Protein AF-Q73JW4-F1 (afdb_monomer_lite)

Structure (mmCIF, N/CA/C/O backbone):
data_AF-Q73JW4-F1
#
_entry.id   AF-Q73JW4-F1
#
loop_
_atom_site.group_PDB
_atom_site.id
_atom_site.type_symbol
_atom_site.label_atom_id
_atom_site.label_alt_id
_atom_site.label_comp_id
_atom_site.label_asym_id
_atom_site.label_entity_id
_atom_site.label_seq_id
_atom_site.pdbx_PDB_ins_code
_atom_site.Cartn_x
_atom_site.Cartn_y
_atom_site.Cartn_z
_atom_site.occupancy
_atom_site.B_iso_or_equiv
_atom_site.auth_seq_id
_atom_site.auth_comp_id
_atom_site.auth_asym_id
_atom_site.auth_atom_id
_atom_site.pdbx_PDB_model_num
ATOM 1 N N . MET A 1 1 ? 1.382 -21.531 -11.811 1.00 65.25 1 MET A N 1
ATOM 2 C CA . MET A 1 1 ? 2.720 -21.004 -11.420 1.00 65.25 1 MET A CA 1
ATOM 3 C C . MET A 1 1 ? 3.300 -19.898 -12.314 1.00 65.25 1 MET A C 1
ATOM 5 O O . MET A 1 1 ? 3.806 -18.929 -11.761 1.00 65.25 1 MET A O 1
ATOM 9 N N . LYS A 1 2 ? 3.251 -19.972 -13.660 1.00 79.62 2 LYS A N 1
ATOM 10 C CA . LYS A 1 2 ? 3.907 -18.971 -14.545 1.00 79.62 2 LYS A CA 1
ATOM 11 C C . LYS A 1 2 ? 3.471 -17.509 -14.294 1.00 79.62 2 LYS A C 1
ATOM 13 O O . LYS A 1 2 ? 4.314 -16.618 -14.286 1.00 79.62 2 LYS A O 1
ATOM 18 N N . ARG A 1 3 ? 2.178 -17.269 -14.026 1.00 77.44 3 ARG A N 1
ATOM 19 C CA . ARG A 1 3 ? 1.625 -15.928 -13.728 1.00 77.44 3 ARG A CA 1
ATOM 20 C C . ARG A 1 3 ? 2.132 -15.354 -12.398 1.00 77.44 3 ARG A C 1
ATOM 22 O O . ARG A 1 3 ? 2.550 -14.205 -12.356 1.00 77.44 3 ARG A O 1
ATOM 29 N N . LEU A 1 4 ? 2.188 -16.181 -11.352 1.00 79.19 4 LEU A N 1
ATOM 30 C CA . LEU A 1 4 ? 2.693 -15.792 -10.032 1.00 79.19 4 LEU A CA 1
ATOM 31 C C . LEU A 1 4 ? 4.180 -15.404 -10.093 1.00 79.19 4 LEU A C 1
ATOM 33 O O . LEU A 1 4 ? 4.586 -14.366 -9.583 1.00 79.19 4 LEU A O 1
ATOM 37 N N . LYS A 1 5 ? 4.989 -16.181 -10.825 1.00 85.88 5 LYS A N 1
ATOM 38 C CA . LYS A 1 5 ? 6.402 -15.854 -11.070 1.00 85.88 5 LYS A CA 1
ATOM 39 C C . LYS A 1 5 ? 6.564 -14.511 -11.793 1.00 85.88 5 LYS A C 1
ATOM 41 O O . LYS A 1 5 ? 7.492 -13.766 -11.491 1.00 85.88 5 LYS A O 1
ATOM 46 N N . ARG A 1 6 ? 5.672 -14.191 -12.738 1.00 81.44 6 ARG A N 1
ATOM 47 C CA . ARG A 1 6 ? 5.666 -12.899 -13.444 1.00 81.44 6 ARG A CA 1
ATOM 48 C C . ARG A 1 6 ? 5.326 -11.743 -12.501 1.00 81.44 6 ARG A C 1
ATOM 50 O O . ARG A 1 6 ? 6.005 -10.726 -12.564 1.00 81.44 6 ARG A O 1
ATOM 57 N N . PHE A 1 7 ? 4.354 -11.930 -11.609 1.00 84.50 7 PHE A N 1
ATOM 58 C CA . PHE A 1 7 ? 4.008 -10.947 -10.579 1.00 84.50 7 PHE A CA 1
ATOM 59 C C . PHE A 1 7 ? 5.207 -10.625 -9.678 1.00 84.50 7 PHE A C 1
ATOM 61 O O . PHE A 1 7 ? 5.608 -9.468 -9.593 1.00 84.50 7 PHE A O 1
ATOM 68 N N . PHE A 1 8 ? 5.851 -11.643 -9.096 1.00 87.12 8 PHE A N 1
ATOM 69 C CA . PHE A 1 8 ? 7.025 -11.432 -8.242 1.00 87.12 8 PHE A CA 1
ATOM 70 C C . PHE A 1 8 ? 8.195 -10.800 -8.995 1.00 87.12 8 PHE A C 1
ATOM 72 O O . PHE A 1 8 ? 8.850 -9.908 -8.470 1.00 87.12 8 PHE A O 1
ATOM 79 N N . ARG A 1 9 ? 8.439 -11.194 -10.251 1.00 87.75 9 ARG A N 1
ATOM 80 C CA . ARG A 1 9 ? 9.449 -10.526 -11.089 1.00 87.75 9 ARG A CA 1
ATOM 81 C C . ARG A 1 9 ? 9.162 -9.038 -11.254 1.00 87.75 9 ARG A C 1
ATOM 83 O O . ARG A 1 9 ? 10.097 -8.249 -11.204 1.00 87.75 9 ARG A O 1
ATOM 90 N N . MET A 1 10 ? 7.897 -8.667 -11.439 1.00 86.75 10 MET A N 1
ATOM 91 C CA . MET A 1 10 ? 7.497 -7.267 -11.546 1.00 86.75 10 MET A CA 1
ATOM 92 C C . MET A 1 10 ? 7.707 -6.540 -10.216 1.00 86.75 10 MET A C 1
ATOM 94 O O . MET A 1 10 ? 8.328 -5.486 -10.200 1.00 86.75 10 MET A O 1
ATOM 98 N N . PHE A 1 11 ? 7.301 -7.148 -9.098 1.00 88.19 11 PHE A N 1
ATOM 99 C CA . PHE A 1 11 ? 7.536 -6.620 -7.752 1.00 88.19 11 PHE A CA 1
ATOM 100 C C . PHE A 1 11 ? 9.023 -6.337 -7.487 1.00 88.19 11 PHE A C 1
ATOM 102 O O . PHE A 1 11 ? 9.395 -5.219 -7.139 1.00 88.19 11 PHE A O 1
ATOM 109 N N . PHE A 1 12 ? 9.891 -7.329 -7.714 1.00 90.06 12 PHE A N 1
ATOM 110 C CA . PHE A 1 12 ? 11.336 -7.170 -7.538 1.00 90.06 12 PHE A CA 1
ATOM 111 C C . PHE A 1 12 ? 11.938 -6.168 -8.520 1.00 90.06 12 PHE A C 1
ATOM 113 O O . PHE A 1 12 ? 12.909 -5.498 -8.185 1.00 90.06 12 PHE A O 1
ATOM 120 N N . TYR A 1 13 ? 11.373 -6.045 -9.723 1.00 89.62 13 TYR A N 1
ATOM 121 C CA . TYR A 1 13 ? 11.794 -5.027 -10.675 1.00 89.62 13 TYR A CA 1
ATOM 122 C C . TYR A 1 13 ? 11.530 -3.615 -10.138 1.00 89.62 13 TYR A C 1
ATOM 124 O O . TYR A 1 13 ? 12.447 -2.799 -10.139 1.00 89.62 13 TYR A O 1
ATOM 132 N N . PHE A 1 14 ? 10.332 -3.344 -9.613 1.00 88.25 14 PHE A N 1
ATOM 133 C CA . PHE A 1 14 ? 10.011 -2.051 -8.999 1.00 88.25 14 PHE A CA 1
ATOM 134 C C . PHE A 1 14 ? 10.977 -1.693 -7.867 1.00 88.25 14 PHE A C 1
ATOM 136 O O . PHE A 1 14 ? 11.577 -0.619 -7.891 1.00 88.25 14 PHE A O 1
ATOM 143 N N . GLU A 1 15 ? 11.199 -2.625 -6.939 1.00 89.56 15 GLU A N 1
ATOM 144 C CA . GLU A 1 15 ? 12.111 -2.432 -5.804 1.00 89.56 15 GLU A CA 1
ATOM 145 C C . GLU A 1 15 ? 13.587 -2.318 -6.216 1.00 89.56 15 GLU A C 1
ATOM 147 O O . GLU A 1 15 ? 14.367 -1.648 -5.539 1.00 89.56 15 GLU A O 1
ATOM 152 N N . LYS A 1 16 ? 13.985 -2.928 -7.339 1.00 92.00 16 LYS A N 1
ATOM 153 C CA . LYS A 1 16 ? 15.340 -2.794 -7.886 1.00 92.00 16 LYS A CA 1
ATOM 154 C C . LYS A 1 16 ? 15.588 -1.403 -8.473 1.00 92.00 16 LYS A C 1
ATOM 156 O O . LYS A 1 16 ? 16.674 -0.861 -8.293 1.00 92.00 16 LYS A O 1
ATOM 161 N N . ILE A 1 17 ? 14.615 -0.850 -9.198 1.00 89.69 17 ILE A N 1
ATOM 162 C CA . ILE A 1 17 ? 14.734 0.470 -9.837 1.00 89.69 17 ILE A CA 1
ATOM 163 C C . ILE A 1 17 ? 14.639 1.587 -8.797 1.00 89.69 17 ILE A C 1
ATOM 165 O O . ILE A 1 17 ? 15.454 2.513 -8.784 1.00 89.69 17 ILE A O 1
ATOM 169 N N . GLU A 1 18 ? 13.638 1.502 -7.926 1.00 90.81 18 GLU A N 1
ATOM 170 C CA . GLU A 1 18 ? 13.395 2.466 -6.863 1.00 90.81 18 GLU A CA 1
ATOM 171 C C . GLU A 1 18 ? 13.048 1.722 -5.574 1.00 90.81 18 GLU A C 1
ATOM 173 O O . GLU A 1 18 ? 11.937 1.209 -5.400 1.00 90.81 18 GLU A O 1
ATOM 178 N N . LYS A 1 19 ? 14.018 1.683 -4.659 1.00 90.06 19 LYS A N 1
ATOM 179 C CA . LYS A 1 19 ? 13.877 1.017 -3.366 1.00 90.06 19 LYS A CA 1
ATOM 180 C C . LYS A 1 19 ? 12.781 1.683 -2.536 1.00 90.06 19 LYS A C 1
ATOM 182 O O . LYS A 1 19 ? 12.766 2.902 -2.384 1.00 90.06 19 LYS A O 1
ATOM 187 N N . GLY A 1 20 ? 11.899 0.873 -1.963 1.00 85.00 20 GLY A N 1
ATOM 188 C CA . GLY A 1 20 ? 10.797 1.326 -1.117 1.00 85.00 20 GLY A CA 1
ATOM 189 C C . GLY A 1 20 ? 9.579 1.828 -1.890 1.00 85.00 20 GLY A C 1
ATOM 190 O O . GLY A 1 20 ? 8.613 2.274 -1.267 1.00 85.00 20 GLY A O 1
ATOM 191 N N . SER A 1 21 ? 9.589 1.752 -3.222 1.00 86.25 21 SER A N 1
ATOM 192 C CA . SER A 1 21 ? 8.486 2.219 -4.059 1.00 86.25 21 SER A CA 1
ATOM 193 C C . SER A 1 21 ? 7.220 1.370 -3.875 1.00 86.25 21 SER A C 1
ATOM 195 O O . SER A 1 21 ? 6.137 1.930 -3.675 1.00 86.25 21 SER A O 1
ATOM 197 N N . MET A 1 22 ? 7.336 0.036 -3.856 1.00 89.75 22 MET A N 1
ATOM 198 C CA . MET A 1 22 ? 6.205 -0.868 -3.603 1.00 89.75 22 MET A CA 1
ATOM 199 C C . MET A 1 22 ? 5.810 -0.845 -2.135 1.00 89.75 22 MET A C 1
ATOM 201 O O . MET A 1 22 ? 4.622 -0.761 -1.819 1.00 89.75 22 MET A O 1
ATOM 205 N N . TRP A 1 23 ? 6.795 -0.860 -1.238 1.00 90.38 23 TRP A N 1
ATOM 206 C CA . TRP A 1 23 ? 6.542 -0.819 0.201 1.00 90.38 23 TRP A CA 1
ATOM 207 C C . TRP A 1 23 ? 5.774 0.429 0.627 1.00 90.38 23 TRP A C 1
ATOM 209 O O . TRP A 1 23 ? 4.817 0.314 1.386 1.00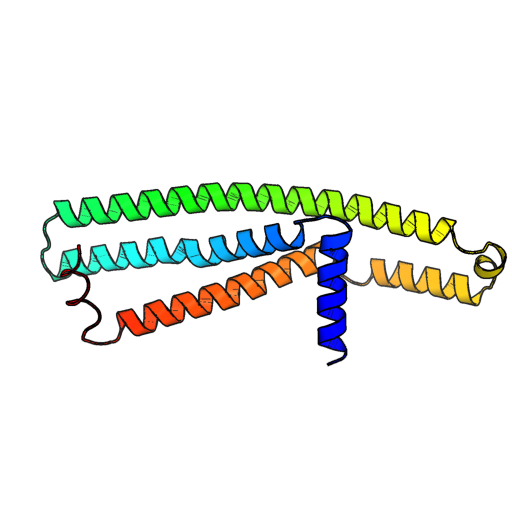 90.38 23 TRP A O 1
ATOM 219 N N . SER A 1 24 ? 6.116 1.603 0.090 1.00 90.69 24 SER A N 1
ATOM 220 C CA . SER A 1 24 ? 5.385 2.843 0.386 1.00 90.69 24 SER A CA 1
ATOM 221 C C . SER A 1 24 ? 3.911 2.745 -0.020 1.00 90.69 24 SER A C 1
ATOM 223 O O . SER A 1 24 ? 3.041 3.166 0.738 1.00 90.69 24 SER A O 1
ATOM 225 N N . SER A 1 25 ? 3.619 2.129 -1.174 1.00 91.81 25 SER A N 1
ATOM 226 C CA . SER A 1 25 ? 2.239 1.883 -1.614 1.00 91.81 25 SER A CA 1
ATOM 227 C C . SER A 1 25 ? 1.505 0.912 -0.688 1.00 91.81 25 SER A C 1
ATOM 229 O O . SER A 1 25 ? 0.357 1.153 -0.319 1.00 91.81 25 SER A O 1
ATOM 231 N N . ILE A 1 26 ? 2.167 -0.178 -0.289 1.00 93.81 26 ILE A N 1
ATOM 232 C CA . ILE A 1 26 ? 1.597 -1.196 0.599 1.00 93.81 26 ILE A CA 1
ATOM 233 C C . ILE A 1 26 ? 1.282 -0.599 1.971 1.00 93.81 26 ILE A C 1
ATOM 235 O O . ILE A 1 26 ? 0.144 -0.694 2.418 1.00 93.81 26 ILE A O 1
ATOM 239 N N . PHE A 1 27 ? 2.245 0.062 2.618 1.00 93.50 27 PHE A N 1
ATOM 240 C CA . PHE A 1 27 ? 2.039 0.644 3.945 1.00 93.50 27 PHE A CA 1
ATOM 241 C C . PHE A 1 27 ? 0.960 1.725 3.943 1.00 93.50 27 PHE A C 1
ATOM 243 O O . PHE A 1 27 ? 0.126 1.739 4.844 1.00 93.50 27 PHE A O 1
ATOM 250 N N . PHE A 1 28 ? 0.927 2.577 2.913 1.00 94.25 28 PHE A N 1
ATOM 251 C CA . PHE A 1 28 ? -0.146 3.555 2.742 1.00 94.25 28 PHE A CA 1
ATOM 252 C C . PHE A 1 28 ? -1.524 2.876 2.721 1.00 94.25 28 PHE A C 1
ATOM 254 O O . PHE A 1 28 ? -2.381 3.195 3.540 1.00 94.25 28 PHE A O 1
ATOM 261 N N . ASN A 1 29 ? -1.720 1.880 1.849 1.00 94.25 29 ASN A N 1
ATOM 262 C CA . ASN A 1 29 ? -3.011 1.198 1.725 1.00 94.25 29 ASN A CA 1
ATOM 263 C C . ASN A 1 29 ? -3.381 0.372 2.972 1.00 94.25 29 ASN A C 1
ATOM 265 O O . ASN A 1 29 ? -4.565 0.211 3.256 1.00 94.25 29 ASN A O 1
ATOM 269 N N . ILE A 1 30 ? -2.404 -0.141 3.728 1.00 93.69 30 ILE A N 1
ATOM 270 C CA . ILE A 1 30 ? -2.657 -0.813 5.013 1.00 93.69 30 ILE A CA 1
ATOM 271 C C . ILE A 1 30 ? -3.209 0.182 6.037 1.00 93.69 30 ILE A C 1
ATOM 273 O O . ILE A 1 30 ? -4.217 -0.101 6.680 1.00 93.69 30 ILE A O 1
ATOM 277 N N . ILE A 1 31 ? -2.586 1.355 6.180 1.00 93.00 31 ILE A N 1
ATOM 278 C CA . ILE A 1 31 ? -3.056 2.378 7.125 1.00 93.00 31 ILE A CA 1
ATOM 279 C C . ILE A 1 31 ? -4.434 2.899 6.718 1.00 93.00 31 ILE A C 1
ATOM 281 O O . ILE A 1 31 ? -5.308 3.029 7.574 1.00 93.00 31 ILE A O 1
ATOM 285 N N . GLU A 1 32 ? -4.658 3.134 5.424 1.00 91.69 32 GLU A N 1
ATOM 286 C CA . GLU A 1 32 ? -5.969 3.529 4.896 1.00 91.69 32 GLU A CA 1
ATOM 287 C C . GLU A 1 32 ? -7.060 2.493 5.198 1.00 91.69 32 GLU A C 1
ATOM 289 O O . GLU A 1 32 ? -8.192 2.875 5.483 1.00 91.69 32 GLU A O 1
ATOM 294 N N . ALA A 1 33 ? -6.726 1.198 5.190 1.00 91.00 33 ALA A N 1
ATOM 295 C CA . ALA A 1 33 ? -7.663 0.130 5.526 1.00 91.00 33 ALA A CA 1
ATOM 296 C C . ALA A 1 33 ? -7.940 0.021 7.037 1.00 91.00 33 ALA A C 1
ATOM 298 O O . ALA A 1 33 ? -9.050 -0.326 7.434 1.00 91.00 33 ALA A O 1
ATOM 299 N N . ILE A 1 34 ? -6.952 0.327 7.886 1.00 88.81 34 ILE A N 1
ATOM 300 C CA . ILE A 1 34 ? -7.075 0.233 9.350 1.00 88.81 34 ILE A CA 1
ATOM 301 C C . ILE A 1 34 ? -7.767 1.463 9.941 1.00 88.81 34 ILE A C 1
ATOM 303 O O . ILE A 1 34 ? -8.572 1.335 10.860 1.00 88.81 34 ILE A O 1
ATOM 307 N N . ARG A 1 35 ? -7.483 2.663 9.428 1.00 89.31 35 ARG A N 1
ATOM 308 C CA . ARG A 1 35 ? -7.959 3.934 9.996 1.00 89.31 35 ARG A CA 1
ATOM 309 C C . ARG A 1 35 ? -9.484 3.994 10.240 1.00 89.31 35 ARG A C 1
ATOM 311 O O . ARG A 1 35 ? -9.869 4.481 11.304 1.00 89.31 35 ARG A O 1
ATOM 318 N N . PRO A 1 36 ? -10.366 3.503 9.344 1.00 87.75 36 PRO A N 1
ATOM 319 C CA . PRO A 1 36 ? -11.813 3.492 9.582 1.00 87.75 36 PRO A CA 1
ATOM 320 C C . PRO A 1 36 ? -12.242 2.681 10.813 1.00 87.75 36 PRO A C 1
ATOM 322 O O . PRO A 1 36 ? -13.272 2.982 11.413 1.00 87.75 36 PRO A O 1
ATOM 325 N N . LEU A 1 37 ? -11.448 1.691 11.233 1.00 84.56 37 LEU A N 1
ATOM 326 C CA . LEU A 1 37 ? -11.751 0.863 12.403 1.00 84.56 37 LEU A CA 1
ATOM 327 C C . LEU A 1 37 ? -11.732 1.673 13.703 1.00 84.56 37 LEU A C 1
ATOM 329 O O . LEU A 1 37 ? -12.512 1.380 14.605 1.00 84.56 37 LEU A O 1
ATOM 333 N N . CYS A 1 38 ? -10.908 2.723 13.791 1.00 84.00 38 CYS A N 1
ATOM 334 C CA . CYS A 1 38 ? -10.914 3.628 14.942 1.00 84.00 38 CYS A CA 1
ATOM 335 C C . CYS A 1 38 ? -12.275 4.319 15.104 1.00 84.00 38 CYS A C 1
ATOM 337 O O . CYS A 1 38 ? -12.778 4.430 16.218 1.00 84.00 38 CYS A O 1
ATOM 339 N N . LEU A 1 39 ? -12.888 4.746 13.993 1.00 84.00 39 LEU A N 1
ATOM 340 C CA . LEU A 1 39 ? -14.208 5.380 14.015 1.00 84.00 39 LEU A CA 1
ATOM 341 C C . LEU A 1 39 ? -15.304 4.370 14.363 1.00 84.00 39 LEU A C 1
ATOM 343 O O . LEU A 1 39 ? -16.172 4.680 15.172 1.00 84.00 39 LEU A O 1
ATOM 347 N N . LEU A 1 40 ? -15.228 3.151 13.822 1.00 83.44 40 LEU A N 1
ATOM 348 C CA . LEU A 1 40 ? -16.164 2.076 14.169 1.00 83.44 40 LEU A CA 1
ATOM 349 C C . LEU A 1 40 ? -16.113 1.737 15.666 1.00 83.44 40 LEU A C 1
ATOM 351 O O . LEU A 1 40 ? -17.154 1.591 16.305 1.00 83.44 40 LEU A O 1
ATOM 355 N N . TYR A 1 41 ? -14.913 1.663 16.246 1.00 81.69 41 TYR A N 1
ATOM 356 C CA . TYR A 1 41 ? -14.747 1.408 17.677 1.00 81.69 41 TYR A CA 1
ATOM 357 C C . TYR A 1 41 ? -15.239 2.579 18.541 1.00 81.69 41 TYR A C 1
ATOM 359 O O . TYR A 1 41 ? -15.778 2.372 19.624 1.00 81.69 41 TYR A O 1
ATOM 367 N N . LEU A 1 42 ? -15.113 3.813 18.052 1.00 82.75 42 LEU A N 1
ATOM 368 C CA . LEU A 1 42 ? -15.659 4.992 18.721 1.00 82.75 42 LEU A CA 1
ATOM 369 C C . LEU A 1 42 ? -17.196 4.975 18.728 1.00 82.75 42 LEU A C 1
ATOM 371 O O . LEU A 1 42 ? -17.796 5.206 19.775 1.00 82.75 42 LEU A O 1
ATOM 375 N N . SER A 1 43 ? -17.841 4.630 17.607 1.00 82.38 43 SER A N 1
ATOM 376 C CA . SER A 1 43 ? -19.305 4.473 17.547 1.00 82.38 43 SER A CA 1
ATOM 377 C C . SER A 1 43 ? -19.814 3.437 18.549 1.00 82.38 43 SER A C 1
ATOM 379 O O . SER A 1 43 ? -20.814 3.663 19.223 1.00 82.38 43 SER A O 1
ATOM 381 N N . LYS A 1 44 ? -19.094 2.326 18.680 1.00 79.94 44 LYS A N 1
ATOM 382 C CA . LYS A 1 44 ? -19.379 1.252 19.631 1.00 79.94 44 LYS A CA 1
ATOM 383 C C . LYS A 1 44 ? -19.362 1.736 21.089 1.00 79.94 44 LYS A C 1
ATOM 385 O O . LYS A 1 44 ? -20.346 1.536 21.793 1.00 79.94 44 LYS A O 1
ATOM 390 N N . ILE A 1 45 ? -18.299 2.427 21.513 1.00 79.12 45 ILE A N 1
ATOM 391 C CA . ILE A 1 45 ? -18.190 2.975 22.880 1.00 79.12 45 ILE A CA 1
ATOM 392 C C . ILE A 1 45 ? -19.370 3.893 23.200 1.00 79.12 45 ILE A C 1
ATOM 394 O O . ILE A 1 45 ? -19.916 3.836 24.296 1.00 79.12 45 ILE A O 1
ATOM 398 N N . ILE A 1 46 ? -19.776 4.734 22.245 1.00 81.06 46 ILE A N 1
ATOM 399 C CA . ILE A 1 46 ? -20.907 5.649 22.434 1.00 81.06 46 ILE A CA 1
ATOM 400 C C . ILE A 1 46 ? -22.218 4.871 22.607 1.00 81.06 46 ILE A C 1
ATOM 402 O O . ILE A 1 46 ? -23.004 5.203 23.489 1.00 81.06 46 ILE A O 1
ATOM 406 N N . ILE A 1 47 ? -22.458 3.838 21.791 1.00 80.69 47 ILE A N 1
ATOM 407 C CA . ILE A 1 47 ? -23.664 3.002 21.897 1.00 80.69 47 ILE A CA 1
ATOM 408 C C . ILE A 1 47 ? -23.710 2.311 23.261 1.00 80.69 47 ILE A C 1
ATOM 410 O O . ILE A 1 47 ? -24.722 2.404 23.954 1.00 80.69 47 ILE A O 1
ATOM 414 N N . GLU A 1 48 ? -22.610 1.678 23.670 1.00 78.38 48 GLU A N 1
ATOM 415 C CA . GLU A 1 48 ? -22.501 1.022 24.975 1.00 78.38 48 GLU A CA 1
ATOM 416 C C . GLU A 1 48 ? -22.761 1.997 26.110 1.00 78.38 48 GLU A C 1
ATOM 418 O O . GLU A 1 48 ? -23.598 1.717 26.963 1.00 78.38 48 GLU A O 1
ATOM 423 N N . ALA A 1 49 ? -22.136 3.171 26.060 1.00 80.81 49 ALA A N 1
ATOM 424 C CA . ALA A 1 49 ? -22.302 4.204 27.066 1.00 80.81 49 ALA A CA 1
ATOM 425 C C . ALA A 1 49 ? -23.757 4.644 27.255 1.00 80.81 49 ALA A C 1
ATOM 427 O O . AL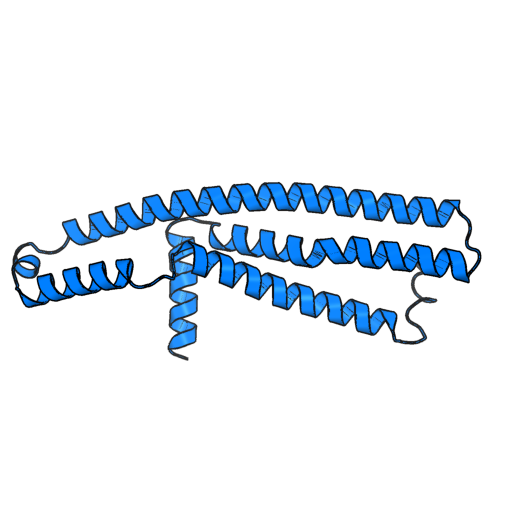A A 1 49 ? -24.216 4.827 28.385 1.00 80.81 49 ALA A O 1
ATOM 428 N N . VAL A 1 50 ? -24.491 4.789 26.147 1.00 78.00 50 VAL A N 1
ATOM 429 C CA . VAL A 1 5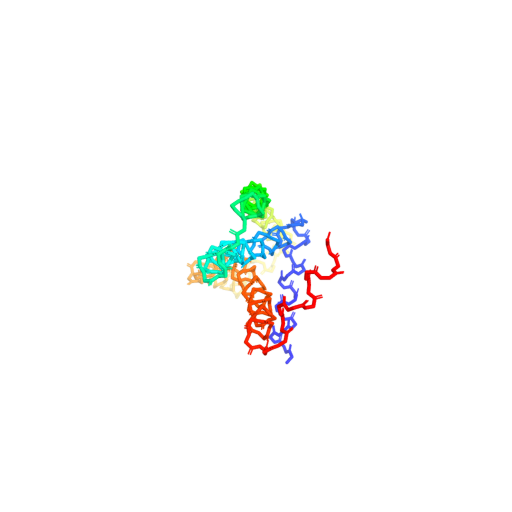0 ? -25.920 5.124 26.160 1.00 78.00 50 VAL A CA 1
ATOM 430 C C . VAL A 1 50 ? -26.744 3.969 26.731 1.00 78.00 50 VAL A C 1
ATOM 432 O O . VAL A 1 50 ? -27.666 4.208 27.508 1.00 78.00 50 VAL A O 1
ATOM 435 N N . THR A 1 51 ? -26.417 2.723 26.381 1.00 80.00 51 THR A N 1
ATOM 436 C CA . THR A 1 51 ? -27.167 1.546 26.850 1.00 80.00 51 THR A CA 1
ATOM 437 C C . THR A 1 51 ? -26.904 1.174 28.310 1.00 80.00 51 THR A C 1
ATOM 439 O O . THR A 1 51 ? -27.831 0.734 28.985 1.00 80.00 51 THR A O 1
ATOM 442 N N . SER A 1 52 ? -25.679 1.348 28.814 1.00 78.00 52 SER A N 1
ATOM 443 C CA . SER A 1 52 ? -25.267 0.921 30.160 1.00 78.00 52 SER A CA 1
ATOM 444 C C . SER A 1 52 ? -25.257 2.045 31.200 1.00 78.00 52 SER A C 1
ATOM 446 O O . SER A 1 52 ? -24.919 1.789 32.352 1.00 78.00 52 SER A O 1
ATOM 448 N N . GLN A 1 53 ? -25.628 3.275 30.817 1.00 77.50 53 GLN A N 1
ATOM 449 C CA . GLN A 1 53 ? -25.536 4.475 31.666 1.00 77.50 53 GLN A CA 1
ATOM 450 C C . GLN A 1 53 ? -24.131 4.677 32.261 1.00 77.50 53 GLN A C 1
ATOM 452 O O . GLN A 1 53 ? -23.970 5.048 33.424 1.00 77.50 53 GLN A O 1
ATOM 457 N N . SER A 1 54 ? -23.097 4.419 31.459 1.00 74.12 54 SER A N 1
ATOM 458 C CA . SER A 1 54 ? -21.703 4.533 31.893 1.00 74.12 54 SER A CA 1
ATOM 459 C C . SER A 1 54 ? -21.331 5.956 32.331 1.00 74.12 54 SER A C 1
ATOM 461 O O . SER A 1 54 ? -21.882 6.940 31.826 1.00 74.12 54 SER A O 1
ATOM 463 N N . LEU A 1 55 ? -20.316 6.074 33.189 1.00 78.12 55 LEU A N 1
ATOM 464 C CA . LEU A 1 55 ? -19.762 7.358 33.615 1.00 78.12 55 LEU A CA 1
ATOM 465 C C . LEU A 1 55 ? -19.196 8.150 32.426 1.00 78.12 55 LEU A C 1
ATOM 467 O O . LEU A 1 55 ? -18.310 7.693 31.704 1.00 78.12 55 LEU A O 1
ATOM 471 N N . LEU A 1 56 ? -19.657 9.396 32.271 1.00 78.31 56 LEU A N 1
ATOM 472 C CA . LEU A 1 56 ? -19.254 10.299 31.185 1.00 78.31 56 LEU A CA 1
ATOM 473 C C . LEU A 1 56 ? -17.725 10.471 31.074 1.00 78.31 56 LEU A C 1
ATOM 475 O O . LEU A 1 56 ? -17.192 10.616 29.974 1.00 78.31 56 LEU A O 1
ATOM 479 N N . SER A 1 57 ? -17.011 10.446 32.203 1.00 79.94 57 SER A N 1
ATOM 480 C CA . SER A 1 57 ? -15.552 10.597 32.264 1.00 79.94 57 SER A CA 1
ATOM 481 C C . SER A 1 57 ? -14.799 9.468 31.549 1.00 79.94 57 SER A C 1
ATOM 483 O O . SER A 1 57 ? -13.812 9.731 30.857 1.00 79.94 57 SER A O 1
ATOM 485 N N . GLU A 1 58 ? -15.263 8.224 31.669 1.00 78.31 58 GLU A N 1
ATOM 486 C CA . GLU A 1 58 ? -14.641 7.047 31.045 1.00 78.31 58 GLU A CA 1
ATOM 487 C C . GLU A 1 58 ? -14.856 7.039 29.529 1.00 78.31 58 GLU A C 1
ATOM 489 O O . GLU A 1 58 ? -13.930 6.778 28.748 1.00 78.31 58 GLU A O 1
ATOM 494 N N . VAL A 1 59 ? -16.062 7.423 29.109 1.00 82.81 59 VAL A N 1
ATOM 495 C CA . VAL A 1 59 ? -16.432 7.590 27.700 1.00 82.81 59 VAL A CA 1
ATOM 496 C C . VAL A 1 59 ? -15.577 8.675 27.056 1.00 82.81 59 VAL A C 1
ATOM 498 O O . VAL A 1 59 ? -14.992 8.453 25.993 1.00 82.81 59 VAL A O 1
ATOM 501 N N . LEU A 1 60 ? -15.437 9.829 27.717 1.00 83.69 60 LEU A N 1
ATOM 502 C CA . LEU A 1 60 ? -14.607 10.937 27.240 1.00 83.69 60 LEU A CA 1
ATOM 503 C C . LEU A 1 60 ? -13.139 10.533 27.098 1.00 83.69 60 LEU A C 1
ATOM 505 O O . LEU A 1 60 ? -12.532 10.815 26.064 1.00 83.69 60 LEU A O 1
ATOM 509 N N . ARG A 1 61 ? -12.570 9.836 28.090 1.00 84.38 61 ARG A N 1
ATOM 510 C CA . ARG A 1 61 ? -11.179 9.363 28.032 1.00 84.38 61 ARG A CA 1
ATOM 511 C C . ARG A 1 61 ? -10.954 8.435 26.839 1.00 84.38 61 ARG A C 1
ATOM 513 O O . ARG A 1 61 ? -10.010 8.638 26.077 1.00 84.38 61 ARG A O 1
ATOM 520 N N . SER A 1 62 ? -11.830 7.452 26.654 1.00 81.81 62 SER A N 1
ATOM 521 C CA . SER A 1 62 ? -11.703 6.474 25.569 1.00 81.81 62 SER A CA 1
ATOM 522 C C . SER A 1 62 ? -11.888 7.122 24.194 1.00 81.81 62 SER A C 1
ATOM 524 O O . SER A 1 62 ? -11.129 6.846 23.262 1.00 81.81 62 SER A O 1
ATOM 526 N N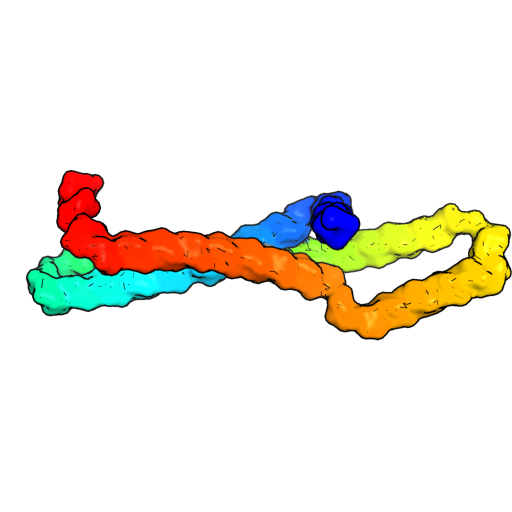 . THR A 1 63 ? -12.836 8.056 24.089 1.00 86.50 63 THR A N 1
ATOM 527 C CA . THR A 1 63 ? -13.084 8.843 22.873 1.00 86.50 63 THR A CA 1
ATOM 528 C C . THR A 1 63 ? -11.865 9.683 22.502 1.00 86.50 63 THR A C 1
ATOM 530 O O . THR A 1 63 ? -11.439 9.659 21.348 1.00 86.50 63 THR A O 1
ATOM 533 N N . LEU A 1 64 ? -11.259 10.380 23.470 1.00 88.38 64 LEU A N 1
ATOM 534 C CA . LEU A 1 64 ? -10.055 11.184 23.245 1.00 88.38 64 LEU A CA 1
ATOM 535 C C . LEU A 1 64 ? -8.891 10.331 22.734 1.00 88.38 64 LEU A C 1
ATOM 537 O O . LEU A 1 64 ? -8.268 10.702 21.743 1.00 88.38 64 LEU A O 1
ATOM 541 N N . ILE A 1 65 ? -8.639 9.169 23.346 1.00 88.38 65 ILE A N 1
ATOM 542 C CA . ILE A 1 65 ? -7.565 8.254 22.924 1.00 88.38 65 ILE A CA 1
ATOM 543 C C . ILE A 1 65 ? -7.764 7.802 21.470 1.00 88.38 65 ILE A C 1
ATOM 545 O O . ILE A 1 65 ? -6.832 7.873 20.665 1.00 88.38 65 ILE A O 1
ATOM 549 N N . LEU A 1 66 ? -8.977 7.374 21.109 1.00 88.25 66 LEU A N 1
ATOM 550 C CA . LEU A 1 66 ? -9.297 6.931 19.746 1.00 88.25 66 LEU A CA 1
ATOM 551 C C . LEU A 1 66 ? -9.201 8.062 18.728 1.00 88.25 66 LEU A C 1
ATOM 553 O O . LEU A 1 66 ? -8.711 7.846 17.619 1.00 88.25 66 LEU A O 1
ATOM 557 N N . LEU A 1 67 ? -9.627 9.267 19.102 1.00 89.69 67 LEU A N 1
ATOM 558 C CA . LEU A 1 67 ? -9.534 10.439 18.244 1.00 89.69 67 LEU A CA 1
ATOM 559 C C . LEU A 1 67 ? -8.069 10.825 18.003 1.00 89.69 67 LEU A C 1
ATOM 561 O O . LEU A 1 67 ? -7.673 11.063 16.862 1.00 89.69 67 LEU A O 1
ATOM 565 N N . THR A 1 68 ? -7.235 10.814 19.047 1.00 91.19 68 THR A N 1
ATOM 566 C CA . THR A 1 68 ? -5.788 11.030 18.915 1.00 91.19 68 THR A CA 1
ATOM 567 C C . THR A 1 68 ? -5.152 9.967 18.019 1.00 91.19 68 THR A C 1
ATOM 569 O O . THR A 1 68 ? -4.391 10.312 17.114 1.00 91.19 68 THR A O 1
ATOM 572 N N . ALA A 1 69 ? -5.499 8.690 18.200 1.00 90.81 69 ALA A N 1
ATOM 573 C CA . ALA A 1 69 ? -5.009 7.608 17.348 1.00 90.81 69 ALA A CA 1
ATOM 574 C C . ALA A 1 69 ? -5.425 7.797 15.878 1.00 90.81 69 ALA A C 1
ATOM 576 O O . ALA A 1 69 ? -4.592 7.680 14.979 1.00 90.81 69 ALA A O 1
ATOM 577 N N . PHE A 1 70 ? -6.683 8.165 15.622 1.00 92.44 70 PHE A N 1
ATOM 578 C CA . PHE A 1 70 ? -7.187 8.453 14.278 1.00 92.44 70 PHE A CA 1
ATOM 579 C C . PHE A 1 70 ? -6.436 9.616 13.613 1.00 92.44 70 PHE A C 1
ATOM 581 O O . PHE A 1 70 ? -6.055 9.528 12.440 1.00 92.44 70 PHE A O 1
ATOM 588 N N . MET A 1 71 ? -6.179 10.694 14.358 1.00 93.56 71 MET A N 1
ATOM 589 C CA . MET A 1 71 ? -5.420 11.847 13.867 1.00 93.56 71 MET A CA 1
ATOM 590 C C . MET A 1 71 ? -3.978 11.462 13.522 1.00 93.56 71 MET A C 1
ATOM 592 O O . MET A 1 71 ? -3.494 11.801 12.440 1.00 93.56 71 MET A O 1
ATOM 596 N N . LEU A 1 72 ? -3.310 10.689 14.383 1.00 94.19 72 LEU A N 1
ATOM 597 C CA . LEU A 1 72 ? -1.958 10.187 14.121 1.00 94.19 72 LEU A CA 1
ATOM 598 C C . LEU A 1 72 ? -1.913 9.299 12.873 1.00 94.19 72 LEU A C 1
ATOM 600 O O . LEU A 1 72 ? -1.071 9.516 12.000 1.00 94.19 72 LEU A O 1
ATOM 604 N N . LEU A 1 73 ? -2.844 8.351 12.736 1.00 93.06 73 LEU A N 1
ATOM 605 C CA . LEU A 1 73 ? -2.943 7.500 11.545 1.00 93.06 73 LEU A CA 1
ATOM 606 C C . LEU A 1 73 ? -3.189 8.323 10.274 1.00 93.06 73 LEU A C 1
ATOM 608 O O . LEU A 1 73 ? -2.616 8.019 9.229 1.00 93.06 73 LEU A O 1
ATOM 612 N N . SER A 1 74 ? -3.984 9.392 10.359 1.00 93.38 74 SER A N 1
ATOM 613 C CA . SER A 1 74 ? -4.242 10.297 9.233 1.00 93.38 74 SER A CA 1
ATOM 614 C C . SER A 1 74 ? -2.980 11.041 8.791 1.00 93.38 74 SER A C 1
ATOM 616 O O . SER A 1 74 ? -2.688 11.102 7.595 1.00 93.38 74 SER A O 1
ATOM 618 N N . ILE A 1 75 ? -2.187 11.542 9.743 1.00 95.38 75 ILE A N 1
ATOM 619 C CA . ILE A 1 75 ? -0.907 12.208 9.461 1.00 95.38 75 ILE A CA 1
ATOM 620 C C . ILE A 1 75 ? 0.080 11.224 8.826 1.00 95.38 75 ILE A C 1
ATOM 622 O O . ILE A 1 75 ? 0.686 11.533 7.796 1.00 95.38 75 ILE A O 1
ATOM 626 N N . ILE A 1 76 ? 0.226 10.029 9.405 1.00 94.31 76 ILE A N 1
ATOM 627 C CA . ILE A 1 76 ? 1.136 9.000 8.887 1.00 94.31 76 ILE A CA 1
ATOM 628 C C . ILE A 1 76 ? 0.716 8.586 7.472 1.00 94.31 76 ILE A C 1
ATOM 630 O O . ILE A 1 76 ? 1.571 8.516 6.587 1.00 94.31 76 ILE A O 1
ATOM 634 N N . SER A 1 77 ? -0.583 8.378 7.233 1.00 93.12 77 SER A N 1
ATOM 635 C CA . SER A 1 77 ? -1.104 8.049 5.903 1.00 93.12 77 SER A CA 1
ATOM 636 C C . SER A 1 77 ? -0.737 9.121 4.873 1.00 93.12 77 SER A C 1
ATOM 638 O O . SER A 1 77 ? -0.154 8.802 3.838 1.00 93.12 77 SER A O 1
ATOM 640 N N . GLY A 1 78 ? -0.948 10.403 5.192 1.00 93.31 78 GLY A N 1
ATOM 641 C CA . GLY A 1 78 ? -0.585 11.506 4.297 1.00 93.31 78 GLY A CA 1
ATOM 642 C C . GLY A 1 78 ? 0.920 11.591 4.002 1.00 93.31 78 GLY A C 1
ATOM 643 O O . GLY A 1 78 ? 1.324 11.905 2.879 1.00 93.31 78 GLY A O 1
ATOM 644 N N . ILE A 1 79 ? 1.781 11.274 4.977 1.00 94.56 79 ILE A N 1
ATOM 645 C CA . ILE A 1 79 ? 3.237 11.189 4.758 1.00 94.56 79 ILE A CA 1
ATOM 646 C C . ILE A 1 79 ? 3.571 10.036 3.803 1.00 94.56 79 ILE A C 1
ATOM 648 O O . ILE A 1 79 ? 4.376 10.213 2.882 1.00 94.56 79 ILE A O 1
ATOM 652 N N . LEU A 1 80 ? 2.964 8.864 4.001 1.00 93.19 80 LEU A N 1
ATOM 653 C CA . LEU A 1 80 ? 3.191 7.695 3.151 1.00 93.19 80 LEU A CA 1
ATOM 654 C C . LEU A 1 80 ? 2.659 7.895 1.733 1.00 93.19 80 LEU A C 1
ATOM 656 O O . LEU A 1 80 ? 3.333 7.494 0.786 1.00 93.19 80 LEU A O 1
ATOM 660 N N . GLU A 1 81 ? 1.520 8.565 1.565 1.00 93.00 81 GLU A N 1
ATOM 661 C CA . GLU A 1 81 ? 0.976 8.920 0.254 1.00 93.00 81 GLU A CA 1
ATOM 662 C C . GLU A 1 81 ? 1.960 9.801 -0.524 1.00 93.00 81 GLU A C 1
ATOM 664 O O . GLU A 1 81 ? 2.327 9.491 -1.661 1.00 93.00 81 GLU A O 1
ATOM 669 N N . LYS A 1 82 ? 2.466 10.866 0.112 1.00 93.81 82 LYS A N 1
ATOM 670 C CA . LYS A 1 82 ? 3.461 11.754 -0.506 1.00 93.81 82 LYS A CA 1
ATOM 671 C C . LYS A 1 82 ? 4.745 11.006 -0.861 1.00 93.81 82 LYS A C 1
ATOM 673 O O . LYS A 1 82 ? 5.286 11.211 -1.950 1.00 93.81 82 LYS A O 1
ATOM 678 N N . ARG A 1 83 ? 5.220 10.115 0.017 1.00 92.44 83 ARG A N 1
ATOM 679 C CA . ARG A 1 83 ? 6.383 9.254 -0.261 1.00 92.44 83 ARG A CA 1
ATOM 680 C C . ARG A 1 83 ? 6.124 8.306 -1.427 1.00 92.44 83 ARG A C 1
ATOM 682 O O . ARG A 1 83 ? 6.979 8.182 -2.300 1.00 92.44 83 ARG A O 1
ATOM 689 N N . PHE A 1 84 ? 4.952 7.683 -1.487 1.00 91.25 84 PHE A N 1
ATOM 690 C CA . PHE A 1 84 ? 4.566 6.815 -2.594 1.00 91.25 84 PHE A CA 1
ATOM 691 C C . PHE A 1 84 ? 4.566 7.578 -3.924 1.00 91.25 84 PHE A C 1
ATOM 693 O O . PHE A 1 84 ? 5.202 7.129 -4.877 1.00 91.25 84 PHE A O 1
ATOM 700 N N . MET A 1 85 ? 3.946 8.760 -3.981 1.00 91.00 85 MET A N 1
ATOM 701 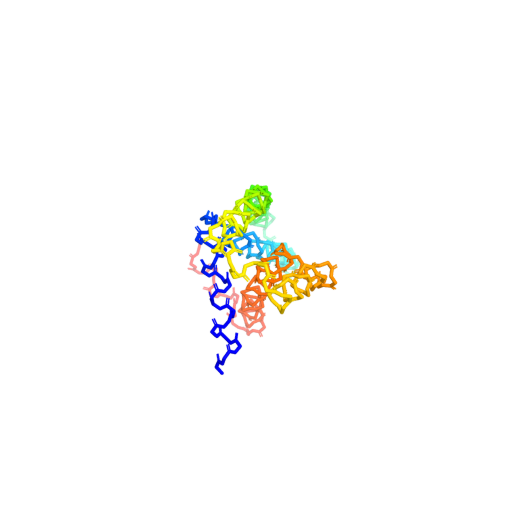C CA . MET A 1 85 ? 3.930 9.592 -5.191 1.00 91.00 85 MET A CA 1
ATOM 702 C C . MET A 1 85 ? 5.335 10.039 -5.609 1.00 91.00 85 MET A C 1
ATOM 704 O O . MET A 1 85 ? 5.664 10.038 -6.799 1.00 91.00 85 MET A O 1
ATOM 708 N N . TYR A 1 86 ? 6.189 10.377 -4.641 1.00 93.19 86 TYR A N 1
ATOM 709 C CA . TYR A 1 86 ? 7.592 10.699 -4.891 1.00 93.19 86 TYR A CA 1
ATOM 710 C C . TYR A 1 86 ? 8.343 9.514 -5.516 1.00 93.19 86 TYR A C 1
ATOM 712 O O . TYR A 1 86 ? 8.923 9.656 -6.597 1.00 93.19 86 TYR A O 1
ATOM 720 N N . HIS A 1 87 ? 8.283 8.335 -4.892 1.00 90.81 87 HIS A N 1
ATOM 721 C CA . HIS A 1 87 ? 8.952 7.138 -5.400 1.00 90.81 87 HIS A CA 1
ATOM 722 C C . HIS A 1 87 ? 8.392 6.695 -6.752 1.00 90.81 87 HIS A C 1
ATOM 724 O O . HIS A 1 87 ? 9.160 6.297 -7.622 1.00 90.81 87 HIS A O 1
ATOM 730 N N . LEU A 1 88 ? 7.086 6.831 -6.986 1.00 89.62 88 LEU A N 1
ATOM 731 C CA . LEU A 1 88 ? 6.477 6.538 -8.282 1.00 89.62 88 LEU A CA 1
ATOM 732 C C . LEU A 1 88 ? 7.038 7.447 -9.389 1.00 89.62 88 LEU A C 1
ATOM 734 O O . LEU A 1 88 ? 7.371 6.978 -10.482 1.00 89.62 88 LEU A O 1
ATOM 738 N N . LYS A 1 89 ? 7.211 8.742 -9.100 1.00 90.31 89 LYS A N 1
ATOM 739 C CA . LYS A 1 89 ? 7.812 9.702 -10.037 1.00 90.31 89 LYS A CA 1
ATOM 740 C C . LYS A 1 89 ? 9.288 9.391 -10.303 1.00 90.31 89 LYS A C 1
ATOM 742 O O . LYS A 1 89 ? 9.719 9.426 -11.457 1.00 90.31 89 LYS A O 1
ATOM 747 N N . CYS A 1 90 ? 10.059 9.068 -9.265 1.00 91.00 90 CYS A N 1
ATOM 748 C CA . CYS A 1 90 ? 11.463 8.661 -9.389 1.00 91.00 90 CYS A CA 1
ATOM 749 C C . CYS A 1 90 ? 11.609 7.360 -10.187 1.00 91.00 90 CYS A C 1
ATOM 751 O O . CYS A 1 90 ? 12.411 7.305 -11.121 1.00 91.00 90 CYS A O 1
ATOM 753 N N . PHE A 1 91 ? 10.778 6.359 -9.889 1.00 91.31 91 PHE A N 1
ATOM 754 C CA . PHE A 1 91 ? 10.707 5.104 -10.627 1.00 91.31 91 PHE A CA 1
ATOM 755 C C . PHE A 1 91 ? 10.452 5.355 -12.113 1.00 91.31 91 PHE A C 1
ATOM 757 O O . PHE A 1 91 ? 11.200 4.854 -12.945 1.00 91.31 91 PHE A O 1
ATOM 764 N N . SER A 1 92 ? 9.449 6.168 -12.459 1.00 88.19 92 SER A N 1
ATOM 765 C CA . SER A 1 92 ? 9.123 6.453 -13.861 1.00 88.19 92 SER A CA 1
ATOM 766 C C . SER A 1 92 ? 10.310 7.059 -14.617 1.00 88.19 92 SER A C 1
ATOM 768 O O . SER A 1 92 ? 10.607 6.632 -15.733 1.00 88.19 92 SER A O 1
ATOM 770 N N . LYS A 1 93 ? 11.046 7.992 -14.000 1.00 89.31 93 LYS A N 1
ATOM 771 C CA . LYS A 1 93 ? 12.253 8.576 -14.604 1.00 89.31 93 LYS A CA 1
ATOM 772 C C . LYS A 1 93 ? 13.358 7.536 -14.799 1.00 89.31 93 LYS A C 1
ATOM 774 O O . LYS A 1 93 ? 13.911 7.430 -15.892 1.00 89.31 93 LYS A O 1
ATOM 779 N N . LYS A 1 94 ? 13.660 6.753 -13.758 1.00 92.00 94 LYS A N 1
ATOM 780 C CA . LYS A 1 94 ? 14.712 5.725 -13.794 1.00 92.00 94 LYS A CA 1
ATOM 781 C C . LYS A 1 94 ? 14.385 4.597 -14.772 1.00 92.00 94 LYS A C 1
ATOM 783 O O . LYS A 1 94 ? 15.261 4.173 -15.516 1.00 92.00 94 LYS A O 1
ATOM 788 N N . HIS A 1 95 ? 13.128 4.163 -14.824 1.00 88.88 95 HIS A N 1
ATOM 789 C CA . HIS A 1 95 ? 12.640 3.163 -15.770 1.00 88.88 95 HIS A CA 1
ATOM 790 C C . HIS A 1 95 ? 12.840 3.620 -17.220 1.00 88.88 95 HIS A C 1
ATOM 792 O O . HIS A 1 95 ? 13.419 2.888 -18.022 1.00 88.88 95 HIS A O 1
ATOM 798 N N . THR A 1 96 ? 12.431 4.851 -17.544 1.00 85.88 96 THR A N 1
ATOM 799 C CA . THR A 1 96 ? 12.620 5.425 -18.885 1.00 85.88 96 THR A CA 1
ATOM 800 C C . THR A 1 96 ? 14.103 5.522 -19.250 1.00 85.88 96 THR A C 1
ATOM 802 O O . THR A 1 96 ? 14.483 5.177 -20.369 1.00 85.88 96 THR A O 1
ATOM 805 N N . MET A 1 97 ? 14.956 5.926 -18.304 1.00 87.62 97 MET A N 1
ATOM 806 C CA . MET A 1 97 ? 16.403 6.008 -18.517 1.00 87.62 97 MET A CA 1
ATOM 807 C C . MET A 1 97 ? 17.043 4.628 -18.728 1.00 87.62 97 MET A C 1
ATOM 809 O O . MET A 1 97 ? 17.801 4.450 -19.678 1.00 87.62 97 MET A O 1
ATOM 813 N N . GLU A 1 98 ? 16.722 3.631 -17.898 1.00 87.38 98 GLU A N 1
ATOM 814 C CA . GLU A 1 98 ? 17.210 2.259 -18.085 1.00 87.38 98 GLU A CA 1
ATOM 815 C C . GLU A 1 98 ? 16.771 1.674 -19.425 1.00 87.38 98 GLU A C 1
ATOM 817 O O . GLU A 1 98 ? 17.541 0.967 -20.078 1.00 87.38 98 GLU A O 1
ATOM 822 N N . LYS A 1 99 ? 15.533 1.955 -19.835 1.00 83.12 99 LYS A N 1
ATOM 823 C CA . LYS A 1 99 ? 15.016 1.515 -21.124 1.00 83.12 99 LYS A CA 1
ATOM 824 C C . LYS A 1 99 ? 15.819 2.128 -22.271 1.00 83.12 99 LYS A C 1
ATOM 826 O O . LYS A 1 99 ? 16.263 1.391 -23.146 1.00 83.12 99 LYS A O 1
ATOM 831 N N . ALA A 1 100 ? 16.056 3.440 -22.238 1.00 82.25 100 ALA A N 1
ATOM 832 C CA . ALA A 1 100 ? 16.875 4.124 -23.237 1.00 82.25 100 ALA A CA 1
ATOM 833 C C . ALA A 1 100 ? 18.311 3.573 -23.273 1.00 82.25 100 ALA A C 1
ATOM 835 O O . ALA A 1 100 ? 18.820 3.256 -24.343 1.00 82.25 100 ALA A O 1
ATOM 836 N N . LEU A 1 101 ? 18.934 3.362 -22.110 1.00 84.50 101 LEU A N 1
ATOM 837 C CA . LEU A 1 101 ? 20.272 2.770 -22.010 1.00 84.50 101 LEU A CA 1
ATOM 838 C C . LEU A 1 101 ? 20.340 1.353 -22.582 1.00 84.50 101 LEU A C 1
ATOM 840 O O . LEU A 1 101 ? 21.326 1.005 -23.224 1.00 84.50 101 LEU A O 1
ATOM 844 N N . LYS A 1 102 ? 19.316 0.525 -22.356 1.00 82.81 102 LYS A N 1
ATOM 845 C CA . LYS A 1 102 ? 19.256 -0.817 -22.948 1.00 82.81 102 LYS A CA 1
ATOM 846 C C . LYS A 1 102 ? 19.143 -0.755 -24.461 1.00 82.81 102 LYS A C 1
ATOM 848 O O . LYS A 1 102 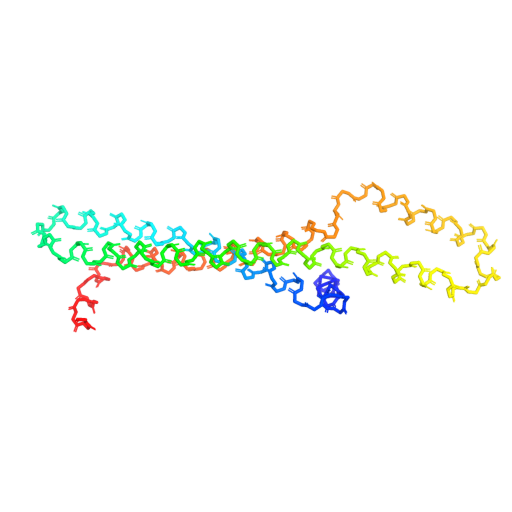? 19.827 -1.527 -25.113 1.00 82.81 102 LYS A O 1
ATOM 853 N N . ILE A 1 103 ? 18.340 0.166 -24.994 1.00 78.69 103 ILE A N 1
ATOM 854 C CA . ILE A 1 103 ? 18.216 0.364 -26.442 1.00 78.69 103 ILE A CA 1
ATOM 855 C C . ILE A 1 103 ? 19.563 0.785 -27.042 1.00 78.69 103 ILE A C 1
ATOM 857 O O . ILE A 1 103 ? 19.998 0.195 -28.021 1.00 78.69 103 ILE A O 1
ATOM 861 N N . LEU A 1 104 ? 20.263 1.734 -26.414 1.00 77.62 104 LEU A N 1
ATOM 862 C CA . LEU A 1 104 ? 21.574 2.213 -26.875 1.00 77.62 104 LEU A CA 1
ATOM 863 C C . LEU A 1 104 ? 22.681 1.149 -26.831 1.00 77.62 104 LEU A C 1
ATOM 865 O O . LEU A 1 104 ? 23.685 1.286 -27.518 1.00 77.62 104 LEU A O 1
ATOM 869 N N . ARG A 1 105 ? 22.530 0.116 -25.996 1.00 79.75 105 ARG A N 1
ATOM 870 C CA . ARG A 1 105 ? 23.499 -0.984 -25.853 1.00 79.75 105 ARG A CA 1
ATOM 871 C C . ARG A 1 105 ? 23.217 -2.169 -26.775 1.00 79.75 105 ARG A C 1
ATOM 873 O O . ARG A 1 105 ? 23.952 -3.151 -26.717 1.00 79.75 105 ARG A O 1
ATOM 880 N N . LEU A 1 106 ? 22.142 -2.126 -27.557 1.00 77.06 106 LEU A N 1
ATOM 881 C CA . LEU A 1 106 ? 21.880 -3.154 -28.558 1.00 77.06 106 LEU A CA 1
ATOM 882 C C . LEU A 1 106 ? 22.897 -3.014 -29.691 1.00 77.06 106 LEU A C 1
ATOM 884 O O . LEU A 1 106 ? 23.259 -1.905 -30.075 1.00 77.06 106 LEU A O 1
ATOM 888 N N . ASN A 1 107 ? 23.372 -4.147 -30.208 1.00 73.75 107 ASN A N 1
ATOM 889 C CA . ASN A 1 107 ? 24.277 -4.151 -31.353 1.00 73.75 107 ASN A CA 1
ATOM 890 C C . ASN A 1 107 ? 23.584 -3.516 -32.560 1.00 73.75 107 ASN A C 1
ATOM 892 O O . ASN A 1 107 ? 22.485 -3.935 -32.926 1.00 73.75 107 ASN A O 1
ATOM 896 N N . PHE A 1 108 ? 24.256 -2.549 -33.186 1.00 61.22 108 PHE A N 1
ATOM 897 C CA . PHE A 1 108 ? 23.709 -1.785 -34.307 1.00 61.22 108 PHE A CA 1
ATOM 898 C C . PHE A 1 108 ? 23.278 -2.685 -35.482 1.00 61.22 108 PHE A C 1
ATOM 900 O O . PHE A 1 108 ? 22.198 -2.483 -36.033 1.00 61.22 108 PHE A O 1
ATOM 907 N N . GLU A 1 109 ? 24.038 -3.750 -35.769 1.00 62.09 109 GLU A N 1
ATOM 908 C CA . GLU A 1 109 ? 23.708 -4.762 -36.792 1.00 62.09 109 GLU A CA 1
ATOM 909 C C . GLU A 1 109 ? 22.396 -5.519 -36.518 1.00 62.09 109 GLU A C 1
ATOM 911 O O . GLU A 1 109 ? 21.686 -5.896 -37.446 1.00 62.09 109 GLU A O 1
ATOM 916 N N . LEU A 1 110 ? 22.035 -5.728 -35.246 1.00 60.75 110 LEU A N 1
ATOM 917 C CA . LEU A 1 110 ? 20.777 -6.381 -34.858 1.00 60.75 110 LEU A CA 1
ATOM 918 C C . LEU A 1 110 ? 19.585 -5.415 -34.935 1.00 60.75 110 LEU A C 1
ATOM 920 O O . LEU A 1 110 ? 18.463 -5.842 -35.190 1.00 60.75 110 LEU A O 1
ATOM 924 N N . THR A 1 111 ? 19.810 -4.112 -34.746 1.00 58.59 111 THR A N 1
ATOM 925 C CA . THR A 1 111 ? 18.766 -3.075 -34.848 1.00 58.59 111 THR A CA 1
ATOM 926 C C . THR A 1 111 ? 18.409 -2.660 -36.277 1.00 58.59 111 THR A C 1
ATOM 928 O O . THR A 1 111 ? 17.367 -2.034 -36.470 1.00 58.59 111 THR A O 1
ATOM 931 N N . GLU A 1 112 ? 19.224 -3.004 -37.277 1.00 61.25 112 GLU A N 1
ATOM 932 C CA . GLU A 1 112 ? 18.910 -2.785 -38.701 1.00 61.25 112 GLU A CA 1
ATOM 933 C C . GLU A 1 112 ? 18.067 -3.910 -39.320 1.00 61.25 112 GLU A C 1
ATOM 935 O O . GLU A 1 112 ? 17.479 -3.730 -40.384 1.00 61.25 112 GLU A O 1
ATOM 940 N N . GLN A 1 113 ? 17.934 -5.057 -38.645 1.00 72.12 113 GLN A N 1
ATOM 941 C CA . GLN A 1 113 ? 17.042 -6.121 -39.099 1.00 72.12 113 GLN A CA 1
ATOM 942 C C . GLN A 1 113 ? 15.574 -5.679 -38.974 1.00 72.12 113 GLN A C 1
ATOM 944 O O . GLN A 1 113 ? 15.096 -5.340 -37.888 1.00 72.12 113 GLN A O 1
ATOM 949 N N . ASN A 1 114 ? 14.837 -5.728 -40.090 1.00 67.75 114 ASN A N 1
ATOM 950 C CA . ASN A 1 114 ? 13.430 -5.311 -40.171 1.00 67.75 114 ASN A CA 1
ATOM 951 C C . ASN A 1 114 ? 12.525 -6.002 -39.131 1.00 67.75 114 ASN A C 1
ATOM 953 O O . ASN A 1 114 ? 11.605 -5.376 -38.608 1.00 67.75 114 ASN A O 1
ATOM 957 N N . GLU A 1 115 ? 12.790 -7.268 -38.792 1.00 72.50 115 GLU A N 1
ATOM 958 C CA . GLU A 1 115 ? 12.044 -7.986 -37.746 1.00 72.50 115 GLU A CA 1
ATOM 959 C C . GLU A 1 115 ? 12.226 -7.349 -36.365 1.00 72.50 115 GLU A C 1
ATOM 961 O O . GLU A 1 115 ? 11.248 -7.104 -35.662 1.00 72.50 115 GLU A O 1
ATOM 966 N N . PHE A 1 116 ? 13.455 -6.983 -35.998 1.00 73.44 116 PHE A N 1
ATOM 967 C CA . PHE A 1 116 ? 13.738 -6.379 -34.700 1.00 73.44 116 PHE A CA 1
ATOM 968 C C . PHE A 1 116 ? 13.159 -4.961 -34.579 1.00 73.44 116 PHE A C 1
ATOM 970 O O . PHE A 1 116 ? 12.680 -4.560 -33.514 1.00 73.44 116 PHE A O 1
ATOM 977 N N . GLN A 1 117 ? 13.131 -4.200 -35.678 1.00 72.31 117 GLN A N 1
ATOM 978 C CA . GLN A 1 117 ? 12.443 -2.905 -35.719 1.00 72.31 117 GLN A CA 1
ATOM 979 C C . GLN A 1 117 ? 10.925 -3.051 -35.588 1.00 72.31 117 GLN A C 1
ATOM 981 O O . GLN A 1 117 ? 10.293 -2.267 -34.872 1.00 72.31 117 GLN A O 1
ATOM 986 N N . ASN A 1 118 ? 10.338 -4.063 -36.229 1.00 79.19 118 ASN A N 1
ATOM 987 C CA . ASN A 1 118 ? 8.918 -4.376 -36.090 1.00 79.19 118 ASN A CA 1
ATOM 988 C C . ASN A 1 118 ? 8.573 -4.797 -34.657 1.00 79.19 118 ASN A C 1
ATOM 990 O O . ASN A 1 118 ? 7.569 -4.329 -34.115 1.00 79.19 118 ASN A O 1
ATOM 994 N N . ASP A 1 119 ? 9.433 -5.573 -34.000 1.00 77.25 119 ASP A N 1
ATOM 995 C CA . ASP A 1 119 ? 9.279 -5.944 -32.592 1.00 77.25 119 ASP A CA 1
ATOM 996 C C . ASP A 1 119 ? 9.406 -4.740 -31.648 1.00 77.25 119 ASP A C 1
ATOM 998 O O . ASP A 1 119 ? 8.600 -4.567 -30.732 1.00 77.25 119 ASP A O 1
ATOM 1002 N N . LEU A 1 120 ? 10.363 -3.839 -31.876 1.00 75.81 120 LEU A N 1
ATOM 1003 C CA . LEU A 1 120 ? 10.473 -2.603 -31.093 1.00 75.81 120 LEU A CA 1
ATOM 1004 C C . LEU A 1 120 ? 9.253 -1.693 -31.280 1.00 75.81 120 LEU A C 1
ATOM 1006 O O . LEU A 1 120 ? 8.752 -1.112 -30.309 1.00 75.81 120 LEU A O 1
ATOM 1010 N N . ASN A 1 121 ? 8.758 -1.576 -32.512 1.00 78.50 121 ASN A N 1
ATOM 1011 C CA . ASN A 1 121 ? 7.558 -0.807 -32.820 1.00 78.50 121 ASN A CA 1
ATOM 1012 C C . ASN A 1 121 ? 6.311 -1.435 -32.197 1.00 78.50 121 ASN A C 1
ATOM 1014 O O . ASN A 1 121 ? 5.493 -0.703 -31.634 1.00 78.50 121 ASN A O 1
ATOM 1018 N N . SER A 1 122 ? 6.189 -2.763 -32.215 1.00 76.25 122 SER A N 1
ATOM 1019 C CA . SER A 1 122 ? 5.081 -3.473 -31.576 1.00 76.25 122 SER A CA 1
ATOM 1020 C C . SER A 1 122 ? 5.116 -3.295 -30.058 1.00 76.25 122 SER A C 1
ATOM 1022 O O . SER A 1 122 ? 4.088 -2.965 -29.475 1.00 76.25 122 SER A O 1
ATOM 1024 N N . ILE A 1 123 ? 6.286 -3.364 -29.412 1.00 75.19 123 ILE A N 1
ATOM 1025 C CA . ILE A 1 123 ? 6.448 -3.085 -27.973 1.00 75.19 123 ILE A CA 1
ATOM 1026 C C . ILE A 1 123 ? 6.065 -1.635 -27.648 1.00 75.19 123 ILE A C 1
ATOM 1028 O O . ILE A 1 123 ? 5.370 -1.380 -26.665 1.00 75.19 123 ILE A O 1
ATOM 1032 N N . LYS A 1 124 ? 6.481 -0.670 -28.474 1.00 73.56 124 LYS A N 1
ATOM 1033 C CA . LYS A 1 124 ? 6.151 0.752 -28.291 1.00 73.56 124 LYS A CA 1
ATOM 1034 C C . LYS A 1 124 ? 4.656 1.024 -28.472 1.00 73.56 124 LYS A C 1
ATOM 1036 O O . LYS A 1 124 ? 4.088 1.838 -27.744 1.00 73.56 124 LYS A O 1
ATOM 1041 N N . GLN A 1 125 ? 4.011 0.351 -29.422 1.00 72.56 125 GLN A N 1
ATOM 1042 C CA . GLN A 1 125 ? 2.558 0.384 -29.572 1.00 72.56 125 GLN A CA 1
ATOM 1043 C C . GLN A 1 125 ? 1.875 -0.290 -28.380 1.00 72.56 125 GLN A C 1
ATOM 1045 O O . GLN A 1 125 ? 0.956 0.283 -27.807 1.00 72.56 125 GLN A O 1
ATOM 1050 N N . PHE A 1 126 ? 2.365 -1.444 -27.935 1.00 70.38 126 PHE A N 1
ATOM 1051 C CA . PHE A 1 126 ? 1.836 -2.165 -26.780 1.00 70.38 126 PHE A CA 1
ATOM 1052 C C . PHE A 1 126 ? 1.899 -1.323 -25.503 1.00 70.38 126 PHE A C 1
ATOM 1054 O O . PHE A 1 126 ? 0.937 -1.295 -24.746 1.00 70.38 126 PHE A O 1
ATOM 1061 N N . GLU A 1 127 ? 2.968 -0.558 -25.289 1.00 67.19 127 GLU A N 1
ATOM 1062 C CA . GLU A 1 127 ? 3.048 0.420 -24.196 1.00 67.19 127 GLU A CA 1
ATOM 1063 C C . GLU A 1 127 ? 2.070 1.591 -24.338 1.00 67.19 127 GLU A C 1
ATOM 1065 O O . GLU A 1 127 ? 1.589 2.095 -23.327 1.00 67.19 127 GLU A O 1
ATOM 1070 N N . ARG A 1 128 ? 1.765 2.035 -25.565 1.00 63.75 128 ARG A N 1
ATOM 1071 C CA . ARG A 1 128 ? 0.749 3.076 -25.802 1.00 63.75 128 ARG A CA 1
ATOM 1072 C C . ARG A 1 128 ? -0.675 2.564 -25.589 1.00 63.75 128 ARG A C 1
ATOM 1074 O O . ARG A 1 128 ? -1.521 3.334 -25.148 1.00 63.75 128 ARG A O 1
ATOM 1081 N N . PHE A 1 129 ? -0.942 1.302 -25.925 1.00 56.72 129 PHE A N 1
ATOM 1082 C CA . PHE A 1 129 ? -2.283 0.711 -25.898 1.00 56.72 129 PHE A CA 1
ATOM 1083 C C . PHE A 1 129 ? -2.604 -0.033 -24.594 1.00 56.72 129 PHE A C 1
ATOM 1085 O O . PHE A 1 129 ? -3.777 -0.164 -24.243 1.00 56.72 129 PHE A O 1
ATOM 1092 N N . ILE A 1 130 ? -1.605 -0.492 -23.832 1.00 54.50 130 ILE A N 1
ATOM 1093 C CA . ILE A 1 130 ? -1.829 -1.025 -22.487 1.00 54.50 130 ILE A CA 1
ATOM 1094 C C . ILE A 1 130 ? -2.025 0.125 -21.502 1.00 54.50 130 ILE A C 1
ATOM 1096 O O . ILE A 1 130 ? -1.092 0.778 -21.052 1.00 54.50 130 ILE A O 1
ATOM 1100 N N . VAL A 1 131 ? -3.283 0.283 -21.098 1.00 50.78 131 VAL A N 1
ATOM 1101 C CA . VAL A 1 131 ? -3.784 1.221 -20.079 1.00 50.78 131 VAL A CA 1
ATOM 1102 C C . VAL A 1 131 ? -3.305 0.875 -18.655 1.00 50.78 131 VAL A C 1
ATOM 1104 O O . VAL A 1 131 ? -3.661 1.546 -17.696 1.00 50.78 131 VAL A O 1
ATOM 1107 N N . PHE A 1 132 ? -2.485 -0.164 -18.468 1.00 55.53 132 PHE A N 1
ATOM 1108 C CA . PHE A 1 132 ? -1.853 -0.432 -17.175 1.00 55.53 132 PHE A CA 1
ATOM 1109 C C . PHE A 1 132 ? -0.528 0.308 -17.098 1.00 55.53 132 PHE A C 1
ATOM 1111 O O . PHE A 1 132 ? 0.530 -0.231 -17.436 1.00 55.53 132 PHE A O 1
ATOM 1118 N N . SER A 1 133 ? -0.588 1.547 -16.617 1.00 70.25 133 SER A N 1
ATOM 1119 C CA . SER A 1 133 ? 0.622 2.260 -16.244 1.00 70.25 133 SER A CA 1
ATOM 1120 C C . SER A 1 133 ? 1.331 1.500 -15.119 1.00 70.25 133 SER A C 1
ATOM 1122 O O . SER A 1 133 ? 0.717 0.815 -14.297 1.00 70.25 133 SER A O 1
ATOM 1124 N N . HIS A 1 134 ? 2.652 1.636 -15.048 1.00 75.50 134 HIS A N 1
ATOM 1125 C CA . HIS A 1 134 ? 3.442 1.122 -13.931 1.00 75.50 134 HIS A CA 1
ATOM 1126 C C . HIS A 1 134 ? 2.855 1.540 -12.565 1.00 75.50 134 HIS A C 1
ATOM 1128 O O . HIS A 1 134 ? 2.851 0.743 -11.629 1.00 75.50 134 HIS A O 1
ATOM 1134 N N . GLY A 1 135 ? 2.272 2.743 -12.481 1.00 78.50 135 GLY A N 1
ATOM 1135 C CA . GLY A 1 135 ? 1.561 3.223 -11.296 1.00 78.50 135 GLY A CA 1
ATOM 1136 C C . GLY A 1 135 ? 0.304 2.425 -10.956 1.00 78.50 135 GLY A C 1
ATOM 1137 O O . GLY A 1 135 ? 0.069 2.158 -9.778 1.00 78.50 135 GLY A O 1
ATOM 1138 N N . ASP A 1 136 ? -0.460 1.967 -11.950 1.00 84.25 136 ASP A N 1
ATOM 1139 C CA . ASP A 1 136 ? -1.653 1.143 -11.723 1.00 84.25 136 ASP A CA 1
ATOM 1140 C C . ASP A 1 136 ? -1.302 -0.206 -11.114 1.00 84.25 136 ASP A C 1
ATOM 1142 O O . ASP A 1 136 ? -2.007 -0.676 -10.224 1.00 84.25 136 ASP A O 1
ATOM 1146 N N . PHE A 1 137 ? -0.206 -0.827 -11.557 1.00 85.75 137 PHE A N 1
ATOM 1147 C CA . PHE A 1 137 ? 0.249 -2.082 -10.962 1.00 85.75 137 PHE A CA 1
ATOM 1148 C C . PHE A 1 137 ? 0.611 -1.894 -9.486 1.00 85.75 137 PHE A C 1
ATOM 1150 O O . PHE A 1 137 ? 0.143 -2.656 -8.636 1.00 85.75 137 PHE A O 1
ATOM 1157 N N . MET A 1 138 ? 1.410 -0.869 -9.175 1.00 88.00 138 MET A N 1
ATOM 1158 C CA . MET A 1 138 ? 1.829 -0.586 -7.801 1.00 88.00 138 MET A CA 1
ATOM 1159 C C . MET A 1 138 ? 0.628 -0.267 -6.908 1.00 88.00 138 MET A C 1
ATOM 1161 O O . MET A 1 138 ? 0.468 -0.875 -5.851 1.00 88.00 138 MET A O 1
ATOM 1165 N N . ARG A 1 139 ? -0.264 0.619 -7.373 1.00 89.38 139 ARG A N 1
ATOM 1166 C CA . ARG A 1 139 ? -1.461 1.035 -6.637 1.00 89.38 139 ARG A CA 1
ATOM 1167 C C . ARG A 1 139 ? -2.417 -0.131 -6.414 1.00 89.38 139 ARG A C 1
ATOM 1169 O O . ARG A 1 139 ? -2.801 -0.367 -5.277 1.00 89.38 139 ARG A O 1
ATOM 1176 N N . LYS A 1 140 ? -2.747 -0.908 -7.453 1.00 90.62 140 LYS A N 1
ATOM 1177 C CA . LYS A 1 140 ? -3.632 -2.083 -7.328 1.00 90.62 140 LYS A CA 1
ATOM 1178 C C . LYS A 1 140 ? -3.035 -3.157 -6.424 1.00 90.62 140 LYS A C 1
ATOM 1180 O O . LYS A 1 140 ? -3.774 -3.783 -5.672 1.00 90.62 140 LYS A O 1
ATOM 1185 N N . THR A 1 141 ? -1.715 -3.346 -6.457 1.00 90.94 141 THR A N 1
ATOM 1186 C CA . THR A 1 141 ? -1.033 -4.260 -5.530 1.00 90.94 141 THR A CA 1
ATOM 1187 C C . THR A 1 141 ? -1.167 -3.771 -4.092 1.00 90.94 141 THR A C 1
ATOM 1189 O O . THR A 1 141 ? -1.590 -4.541 -3.232 1.00 90.94 141 THR A O 1
ATOM 1192 N N . GLY A 1 142 ? -0.876 -2.492 -3.837 1.00 91.50 142 GLY A N 1
ATOM 1193 C CA . GLY A 1 142 ? -1.055 -1.877 -2.522 1.00 91.50 142 GLY A CA 1
ATOM 1194 C C . GLY A 1 142 ? -2.493 -2.003 -2.021 1.00 91.50 142 GLY A C 1
ATOM 1195 O O . GLY A 1 142 ? -2.711 -2.502 -0.922 1.00 91.50 142 GLY A O 1
ATOM 1196 N N . THR A 1 143 ? -3.480 -1.641 -2.844 1.00 92.44 143 THR A N 1
ATOM 1197 C CA . THR A 1 143 ? -4.909 -1.735 -2.506 1.00 92.44 143 THR A CA 1
ATOM 1198 C C . THR A 1 143 ? -5.352 -3.174 -2.260 1.00 92.44 143 THR A C 1
ATOM 1200 O O . THR A 1 143 ? -6.118 -3.418 -1.337 1.00 92.44 143 THR A O 1
ATOM 1203 N N . SER A 1 144 ? -4.852 -4.145 -3.028 1.00 93.62 144 SER A N 1
ATOM 1204 C CA . SER A 1 144 ? -5.159 -5.559 -2.795 1.00 93.62 144 SER A CA 1
ATOM 1205 C C . SER A 1 144 ? -4.607 -6.042 -1.453 1.00 93.62 144 SER A C 1
ATOM 1207 O O . SER A 1 144 ? -5.345 -6.658 -0.690 1.00 93.62 144 SER A O 1
ATOM 1209 N N . VAL A 1 145 ? -3.345 -5.734 -1.133 1.00 93.88 145 VAL A N 1
ATOM 1210 C CA . VAL A 1 145 ? -2.729 -6.110 0.152 1.00 93.88 145 VAL A CA 1
ATOM 1211 C C . VAL A 1 145 ? -3.435 -5.421 1.322 1.00 93.88 145 VAL A C 1
ATOM 1213 O O . VAL A 1 145 ? -3.808 -6.088 2.285 1.00 93.88 145 VAL A O 1
ATOM 1216 N N . GLY A 1 146 ? -3.672 -4.111 1.218 1.00 91.62 146 GLY A N 1
ATOM 1217 C CA . GLY A 1 146 ? -4.421 -3.347 2.216 1.00 91.62 146 GLY A CA 1
ATOM 1218 C C . GLY A 1 146 ? -5.840 -3.880 2.403 1.00 91.62 146 GLY A C 1
ATOM 1219 O O . GLY A 1 146 ? -6.284 -4.035 3.532 1.00 91.62 146 GLY A O 1
ATOM 1220 N N . GLY A 1 147 ? -6.516 -4.258 1.316 1.00 91.38 147 GLY A N 1
ATOM 1221 C CA . GLY A 1 147 ? -7.844 -4.867 1.348 1.00 91.38 147 GLY A CA 1
ATOM 1222 C C . GLY A 1 147 ? -7.867 -6.226 2.048 1.00 91.38 147 GLY A C 1
ATOM 1223 O O . GLY A 1 147 ? -8.742 -6.456 2.875 1.00 91.38 147 GLY A O 1
ATOM 1224 N N . PHE A 1 148 ? -6.894 -7.107 1.789 1.00 94.00 148 PHE A N 1
ATOM 1225 C CA . PHE A 1 148 ? -6.800 -8.397 2.488 1.00 94.00 148 PHE A CA 1
ATOM 1226 C C . PHE A 1 148 ? -6.530 -8.228 3.984 1.00 94.00 148 PHE A C 1
ATOM 1228 O O . PHE A 1 148 ? -7.167 -8.892 4.800 1.00 94.00 148 PHE A O 1
ATOM 1235 N N . ILE A 1 149 ? -5.614 -7.329 4.348 1.00 91.75 149 ILE A N 1
ATOM 1236 C CA . ILE A 1 149 ? -5.300 -7.045 5.752 1.00 91.75 149 ILE A CA 1
ATOM 1237 C C . ILE A 1 149 ? -6.504 -6.397 6.442 1.00 91.75 149 ILE A C 1
ATOM 1239 O O . ILE A 1 149 ? -6.907 -6.846 7.511 1.00 91.75 149 ILE A O 1
ATOM 1243 N N . GLY A 1 150 ? -7.126 -5.402 5.808 1.00 88.50 150 GLY A N 1
ATOM 1244 C CA . GLY A 1 150 ? -8.330 -4.745 6.307 1.00 88.50 150 GLY A CA 1
ATOM 1245 C C . GLY A 1 150 ? -9.488 -5.719 6.499 1.00 88.50 150 GLY A C 1
ATOM 1246 O O . GLY A 1 150 ? -10.120 -5.702 7.548 1.00 88.50 150 GLY A O 1
ATOM 1247 N N . ALA A 1 151 ? -9.718 -6.622 5.543 1.00 88.81 151 ALA A N 1
ATOM 1248 C CA . ALA A 1 151 ? -10.726 -7.672 5.663 1.00 88.81 151 ALA A CA 1
ATOM 1249 C C . ALA A 1 151 ? -10.414 -8.637 6.816 1.00 88.81 151 ALA A C 1
ATOM 1251 O O . ALA A 1 151 ? -11.309 -8.967 7.588 1.00 88.81 151 ALA A O 1
ATOM 1252 N N . GLY A 1 152 ? -9.154 -9.054 6.975 1.00 87.94 152 GLY A N 1
ATOM 1253 C CA . GLY A 1 152 ? -8.737 -9.914 8.085 1.00 87.94 152 GLY A CA 1
ATOM 1254 C C . GLY A 1 152 ? -8.956 -9.259 9.450 1.00 87.94 152 GLY A C 1
ATOM 1255 O O . GLY A 1 152 ? -9.507 -9.880 10.356 1.00 87.94 152 GLY A O 1
ATOM 1256 N N . ILE A 1 153 ? -8.592 -7.983 9.585 1.00 85.25 153 ILE A N 1
ATOM 1257 C CA . ILE A 1 153 ? -8.801 -7.226 10.822 1.00 85.25 153 ILE A CA 1
ATOM 1258 C C . ILE A 1 153 ? -10.300 -6.997 11.067 1.00 85.25 153 ILE A C 1
ATOM 1260 O O . ILE A 1 153 ? -10.771 -7.185 12.185 1.00 85.25 153 ILE A O 1
ATOM 1264 N N . ALA A 1 154 ? -11.073 -6.652 10.036 1.00 83.06 154 ALA A N 1
ATOM 1265 C CA . ALA A 1 154 ? -12.520 -6.489 10.150 1.00 83.06 154 ALA A CA 1
ATOM 1266 C C . ALA A 1 154 ? -13.209 -7.792 10.584 1.00 83.06 154 ALA A C 1
ATOM 1268 O O . ALA A 1 154 ? -14.073 -7.752 11.453 1.00 83.06 154 ALA A O 1
ATOM 1269 N N . LEU A 1 155 ? -12.794 -8.944 10.045 1.00 84.56 155 LEU A N 1
ATOM 1270 C CA . LEU A 1 155 ? -13.280 -10.259 10.475 1.00 84.56 155 LEU A CA 1
ATOM 1271 C C . LEU A 1 155 ? -12.926 -10.547 11.935 1.00 84.56 155 LEU A C 1
ATOM 1273 O O . LEU A 1 155 ? -13.781 -11.015 12.681 1.00 84.56 155 LEU A O 1
ATOM 1277 N N . TYR A 1 156 ? -11.702 -10.228 12.362 1.00 80.25 156 TYR A N 1
ATOM 1278 C CA . TYR A 1 156 ? -11.298 -10.359 13.763 1.00 80.25 156 TYR A CA 1
ATOM 1279 C C . TYR A 1 156 ? -12.196 -9.525 14.691 1.00 80.25 156 TYR A C 1
ATOM 1281 O O . TYR A 1 156 ? -12.723 -10.045 15.674 1.00 80.25 156 TYR A O 1
ATOM 1289 N N . PHE A 1 157 ? -12.441 -8.258 14.343 1.00 71.88 157 PHE A N 1
ATOM 1290 C CA . PHE A 1 157 ? -13.353 -7.401 15.105 1.00 71.88 157 PHE A CA 1
ATOM 1291 C C . PHE A 1 157 ? -14.795 -7.901 15.066 1.00 71.88 157 PHE A C 1
ATOM 1293 O O . PHE A 1 157 ? -15.465 -7.864 16.091 1.00 71.88 157 PHE A O 1
ATOM 1300 N N . PHE A 1 158 ? -15.272 -8.392 13.923 1.00 72.69 158 PHE A N 1
ATOM 1301 C CA . PHE A 1 158 ? -16.621 -8.933 13.782 1.00 72.69 158 PHE A CA 1
ATOM 1302 C C . PHE A 1 158 ? -16.831 -10.159 14.682 1.00 72.69 158 PHE A C 1
ATOM 1304 O O . PHE A 1 158 ? -17.815 -10.224 15.413 1.00 72.69 158 PHE A O 1
ATOM 1311 N N . ILE A 1 159 ? -15.879 -11.097 14.708 1.00 68.38 159 ILE A N 1
ATOM 1312 C CA . ILE A 1 159 ? -15.938 -12.281 15.581 1.00 68.38 159 ILE A CA 1
ATOM 1313 C C . ILE A 1 159 ? -15.914 -11.873 17.063 1.00 68.38 159 ILE A C 1
ATOM 1315 O O . ILE A 1 159 ? -16.669 -12.422 17.865 1.00 68.38 159 ILE A O 1
ATOM 1319 N N . GLY A 1 160 ? -15.091 -10.885 17.427 1.00 60.12 160 GLY A N 1
ATOM 1320 C CA . GLY A 1 160 ? -15.040 -10.350 18.792 1.00 60.12 160 GLY A CA 1
ATOM 1321 C C . GLY A 1 160 ? -16.297 -9.573 19.206 1.00 60.12 160 GLY A C 1
ATOM 1322 O O . GLY A 1 160 ? -16.671 -9.608 20.373 1.00 60.12 160 GLY A O 1
ATOM 1323 N N . LEU A 1 161 ? -16.966 -8.902 18.261 1.00 57.94 161 LEU A N 1
ATOM 1324 C CA . LEU A 1 161 ? -18.187 -8.121 18.495 1.00 57.94 161 LEU A CA 1
ATOM 1325 C C . LEU A 1 161 ? -19.437 -8.990 18.693 1.00 57.94 161 LEU A C 1
ATOM 1327 O O . LEU A 1 161 ? -20.330 -8.578 19.426 1.00 57.94 161 LEU A O 1
ATOM 1331 N N . PHE A 1 162 ? -19.516 -10.161 18.051 1.00 55.19 162 PHE A N 1
ATOM 1332 C CA . PHE A 1 162 ? -20.724 -11.002 18.050 1.00 55.19 162 PHE A CA 1
ATOM 1333 C C . PHE A 1 162 ? -20.661 -12.242 18.958 1.00 55.19 162 PHE A C 1
ATOM 1335 O O . PHE A 1 162 ? -21.691 -12.883 19.164 1.00 55.19 162 PHE A O 1
ATOM 1342 N N . ASN A 1 163 ? -19.508 -12.581 19.544 1.00 54.53 163 ASN A N 1
ATOM 1343 C CA . ASN A 1 163 ? -19.448 -13.623 20.574 1.00 54.53 163 ASN A CA 1
ATOM 1344 C C . ASN A 1 163 ? -19.866 -13.062 21.942 1.00 54.53 163 ASN A C 1
ATOM 1346 O O . ASN A 1 163 ? -19.271 -12.113 22.449 1.00 54.53 163 ASN A O 1
ATOM 1350 N N . SER A 1 164 ? -20.858 -13.700 22.570 1.00 46.44 164 SER A N 1
ATOM 1351 C CA . SER A 1 164 ? -21.580 -13.243 23.773 1.00 46.44 164 SER A CA 1
ATOM 1352 C C . SER A 1 164 ? -20.755 -13.115 25.067 1.00 46.44 164 SER A C 1
ATOM 1354 O O . SER A 1 164 ? -21.320 -12.843 26.121 1.00 46.44 164 SER A O 1
ATOM 1356 N N . GLN A 1 165 ? -19.435 -13.312 25.017 1.00 46.97 165 GLN A N 1
ATOM 1357 C CA . GLN A 1 165 ? -18.500 -13.120 26.136 1.00 46.97 165 GLN A CA 1
ATOM 1358 C C . GLN A 1 165 ? -17.390 -12.094 25.831 1.00 46.97 165 GLN A C 1
ATOM 1360 O O . GLN A 1 165 ? -16.573 -11.800 26.700 1.00 46.97 165 GLN A O 1
ATOM 1365 N N . GLY A 1 166 ? -17.358 -11.502 24.630 1.00 42.16 166 GLY A N 1
ATOM 1366 C CA . GLY A 1 166 ? -16.247 -10.668 24.140 1.00 42.16 166 GLY A CA 1
ATOM 1367 C C . GLY A 1 166 ? -16.062 -9.303 24.817 1.00 42.16 166 GLY A C 1
ATOM 1368 O O . GLY A 1 166 ? -15.185 -8.545 24.412 1.00 42.16 166 GLY A O 1
ATOM 1369 N N . PHE A 1 167 ? -16.868 -8.983 25.833 1.00 47.09 167 PHE A N 1
ATOM 1370 C CA . PHE A 1 167 ? -16.926 -7.651 26.439 1.00 47.09 167 PHE A CA 1
ATOM 1371 C C . PHE A 1 167 ? -16.724 -7.570 27.946 1.00 47.09 167 PHE A C 1
ATOM 1373 O O . PHE A 1 167 ? -16.313 -6.517 28.420 1.00 47.09 167 PHE A O 1
ATOM 1380 N N . MET A 1 168 ? -16.958 -8.646 28.699 1.00 41.06 168 MET A N 1
ATOM 1381 C CA . MET A 1 168 ? -16.680 -8.647 30.143 1.00 41.06 168 MET A CA 1
ATOM 1382 C C . MET A 1 168 ? -15.206 -8.944 30.458 1.00 41.06 168 MET A C 1
ATOM 1384 O O . MET A 1 168 ? -14.716 -8.534 31.498 1.00 41.06 168 MET A O 1
ATOM 1388 N N . GLY A 1 169 ? -14.466 -9.590 29.549 1.00 39.69 169 GLY A N 1
ATOM 1389 C CA . GLY A 1 169 ? -13.082 -10.013 29.811 1.00 39.69 169 GLY A CA 1
ATOM 1390 C C . GLY A 1 169 ? -11.987 -8.975 29.527 1.00 39.69 169 GLY A C 1
ATOM 1391 O O . GLY A 1 169 ? -10.822 -9.241 29.800 1.00 39.69 169 GLY A O 1
ATOM 1392 N N . LEU A 1 170 ? -12.314 -7.811 28.954 1.00 39.53 170 LEU A N 1
ATOM 1393 C CA . LEU A 1 170 ? -11.328 -6.757 28.650 1.00 39.53 170 LEU A CA 1
ATOM 1394 C C . LEU A 1 170 ? -11.407 -5.557 29.602 1.00 39.53 170 LEU A C 1
ATOM 1396 O O . LEU A 1 170 ? -10.487 -4.744 29.600 1.00 39.53 170 LEU A O 1
ATOM 1400 N N . SER A 1 171 ? -12.447 -5.470 30.443 1.00 37.19 171 SER A N 1
ATOM 1401 C CA . SER A 1 171 ? -12.490 -4.503 31.550 1.00 37.19 171 SER A CA 1
ATOM 1402 C C . SER A 1 171 ? -11.813 -5.018 32.826 1.00 37.19 171 SER A C 1
ATOM 1404 O O . SER A 1 171 ? -11.706 -4.268 33.784 1.00 37.19 171 SER A O 1
ATOM 1406 N N . GLU A 1 172 ? -11.363 -6.278 32.864 1.00 32.22 172 GLU A N 1
ATOM 1407 C CA . GLU A 1 172 ? -10.619 -6.845 34.004 1.00 32.22 172 GLU A CA 1
ATOM 1408 C C . GLU A 1 172 ? -9.090 -6.684 33.871 1.00 32.22 172 GLU A C 1
ATOM 1410 O O . GLU A 1 172 ? -8.340 -7.038 34.780 1.00 32.22 172 GLU A O 1
ATOM 1415 N N . HIS A 1 173 ? -8.602 -6.134 32.753 1.00 34.25 173 HIS A N 1
ATOM 1416 C CA . HIS A 1 173 ? -7.166 -5.999 32.472 1.00 34.25 173 HIS A CA 1
ATOM 1417 C C . HIS A 1 173 ? -6.703 -4.573 32.122 1.00 34.25 173 HIS A C 1
ATOM 1419 O O . HIS A 1 173 ? -5.608 -4.401 31.580 1.00 34.25 173 HIS A O 1
ATOM 1425 N N . LEU A 1 174 ? -7.492 -3.552 32.467 1.00 32.66 174 LEU A N 1
ATOM 1426 C CA . LEU A 1 174 ? -7.125 -2.132 32.372 1.00 32.66 174 LEU A CA 1
ATOM 1427 C C . LEU A 1 174 ? -7.583 -1.380 33.621 1.00 32.66 174 LEU A C 1
ATOM 1429 O O . LEU A 1 174 ? -6.840 -0.461 34.033 1.00 32.66 174 LEU A O 1
#

Secondary structure (DSSP, 8-state):
-HHHHHHHHHHHHHHHHSTTHHHHHHHHHHHHHHHHHHHHHHHHHHHHHHHHT--HHHHHHHHHHHHHHHHHHHHHHHHHHHHHHHHHHHHHHHHHHHHHHHHHTS-HHHHSSHHHHHHHHHHHHHHHH----HHHHHHHHHHHHHHHHHHHHHHHHHHHHHSTTTTTSSSS--

pLDDT: mean 80.04, std 14.47, range [32.22, 95.38]

Radius of gyration: 24.6 Å; chains: 1; bounding box: 51×33×74 Å

Foldseek 3Di:
DVVVVVLVVLVVVLCVLFNCLLVLLQVLLQLVLCLVVLVVVLVVLVVCCVVVVDDPVVNVVSNVVSVVVSVVSVVVSVVSVVVNVVRLVSSVVSVVVVVVVVVVPDDPVQCPPPVVVVVVVVVVVVVVPPPCDSSNSSNVSSNVSSVVSSVVVVVVVVVLVPPPVNPPVPVVPD

Organism: Treponema denticola (strain ATCC 35405 / DSM 14222 / CIP 103919 / JCM 8153 / KCTC 15104) (NCBI:txid243275)

Sequence (174 aa):
MKRLKRFFRMFFYFEKIEKGSMWSSIFFNIIEAIRPLCLLYLSKIIIEAVTSQSLLSEVLRSTLILLTAFMLLSIISGILEKRFMYHLKCFSKKHTMEKALKILRLNFELTEQNEFQNDLNSIKQFERFIVFSHGDFMRKTGTSVGGFIGAGIALYFFIGLFNSQGFMGLSEHL

InterPro domains:
  IPR036640 ABC transporter type 1, transmembrane domain superfamily [SSF90123] (2-152)